Protein AF-A0A810N299-F1 (afdb_monomer)

InterPro domains:
  IPR002514 Transposase IS3/IS911family [PF01527] (2-40)
  IPR009057 Homedomain-like superfamily [SSF46689] (2-59)
  IPR036388 Winged helix-like DNA-binding domain superfamily [G3DSA:1.10.10.10] (1-23)

Foldseek 3Di:
DPPVVVVVVVQQVCQLVVVDDPDHHPVVVVVVVVVVVVVVVVVVVVVVVVVVVVVVVVVPCPPPPDD

Structure (mmCIF, N/CA/C/O backbone):
data_AF-A0A810N299-F1
#
_entry.id   AF-A0A810N299-F1
#
loop_
_atom_site.group_PDB
_atom_site.id
_atom_site.type_symbol
_atom_site.label_atom_id
_atom_site.label_alt_id
_atom_site.label_comp_id
_atom_site.label_asym_id
_atom_site.label_entity_id
_atom_site.label_seq_id
_atom_site.pdbx_PDB_ins_code
_atom_site.Cartn_x
_atom_site.Cartn_y
_atom_site.Cartn_z
_atom_site.occupancy
_atom_site.B_iso_or_equiv
_atom_site.auth_seq_id
_atom_site.auth_comp_id
_atom_site.auth_asym_id
_atom_site.auth_atom_id
_atom_site.pdbx_PDB_model_num
ATOM 1 N N . MET A 1 1 ? 0.986 -10.321 -34.735 1.00 66.31 1 MET A N 1
ATOM 2 C CA . MET A 1 1 ? 1.246 -9.369 -33.631 1.00 66.31 1 MET A CA 1
ATOM 3 C C . MET A 1 1 ? 0.649 -8.019 -33.986 1.00 66.31 1 MET A C 1
ATOM 5 O O . MET A 1 1 ? 0.803 -7.602 -35.126 1.00 66.31 1 MET A O 1
ATOM 9 N N . HIS A 1 2 ? -0.018 -7.350 -33.042 1.00 88.44 2 HIS A N 1
ATOM 10 C CA . HIS A 1 2 ? -0.555 -6.004 -33.256 1.00 88.44 2 HIS A CA 1
ATOM 11 C C . HIS A 1 2 ? 0.586 -4.973 -33.117 1.00 88.44 2 HIS A C 1
ATOM 13 O O . HIS A 1 2 ? 1.248 -4.980 -32.077 1.00 88.44 2 HIS A O 1
ATOM 19 N N . PRO A 1 3 ? 0.844 -4.092 -34.105 1.00 91.88 3 PRO A N 1
ATOM 20 C CA . PRO A 1 3 ? 1.952 -3.124 -34.061 1.00 91.88 3 PRO A CA 1
ATOM 21 C C . PRO A 1 3 ? 1.973 -2.248 -32.801 1.00 91.88 3 PRO A C 1
ATOM 23 O O . PRO A 1 3 ? 3.025 -1.823 -32.331 1.00 91.88 3 PRO A O 1
ATOM 26 N N . GLU A 1 4 ? 0.801 -1.999 -32.226 1.00 94.50 4 GLU A N 1
ATOM 27 C CA . GLU A 1 4 ? 0.650 -1.218 -31.001 1.00 94.50 4 GLU A CA 1
ATOM 28 C C . GLU A 1 4 ? 1.121 -1.954 -29.742 1.00 94.50 4 GLU A C 1
ATOM 30 O O . GLU A 1 4 ? 1.690 -1.329 -28.850 1.00 94.50 4 GLU A O 1
ATOM 35 N N . ALA A 1 5 ? 0.961 -3.280 -29.686 1.00 94.75 5 ALA A N 1
ATOM 36 C CA . ALA A 1 5 ? 1.452 -4.078 -28.565 1.00 94.75 5 ALA A CA 1
ATOM 37 C C . ALA A 1 5 ? 2.983 -4.003 -28.480 1.00 94.75 5 ALA A C 1
ATOM 39 O O . ALA A 1 5 ? 3.530 -3.748 -27.410 1.00 94.75 5 ALA A O 1
ATOM 40 N N . LEU A 1 6 ? 3.661 -4.111 -29.630 1.00 95.81 6 LEU A N 1
ATOM 41 C CA . LEU A 1 6 ? 5.115 -3.971 -29.709 1.00 95.81 6 LEU A CA 1
ATOM 42 C C . LEU A 1 6 ? 5.576 -2.569 -29.284 1.00 95.81 6 LEU A C 1
ATOM 44 O O . LEU A 1 6 ? 6.516 -2.443 -28.506 1.00 95.81 6 LEU A O 1
ATOM 48 N N . ARG A 1 7 ? 4.890 -1.510 -29.738 1.00 95.69 7 ARG A N 1
ATOM 49 C CA . ARG A 1 7 ? 5.194 -0.132 -29.310 1.00 95.69 7 ARG A CA 1
ATOM 50 C C . ARG A 1 7 ? 5.052 0.039 -27.802 1.00 95.69 7 ARG A C 1
ATOM 52 O O . ARG A 1 7 ? 5.895 0.681 -27.187 1.00 95.69 7 ARG A O 1
ATOM 59 N N . ASN A 1 8 ? 4.006 -0.524 -27.205 1.00 95.75 8 ASN A N 1
ATOM 60 C CA . ASN A 1 8 ? 3.799 -0.437 -25.763 1.00 95.75 8 ASN A CA 1
ATOM 61 C C . ASN A 1 8 ? 4.888 -1.174 -24.978 1.00 95.75 8 ASN A C 1
ATOM 63 O O . ASN A 1 8 ? 5.329 -0.648 -23.959 1.00 95.75 8 ASN A O 1
ATOM 67 N N . TRP A 1 9 ? 5.355 -2.327 -25.464 1.00 96.06 9 TRP A N 1
ATOM 68 C CA . TRP A 1 9 ? 6.476 -3.049 -24.856 1.00 96.06 9 TRP A CA 1
ATOM 69 C C . TRP A 1 9 ? 7.787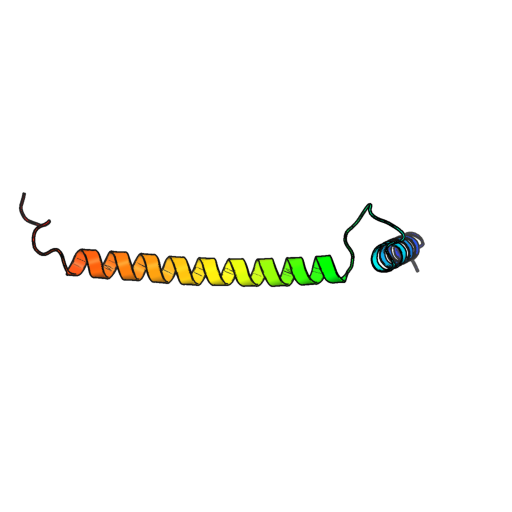 -2.279 -24.945 1.00 96.06 9 TRP A C 1
ATOM 71 O O . TRP A 1 9 ? 8.476 -2.170 -23.939 1.00 96.06 9 TRP A O 1
ATOM 81 N N . ILE A 1 10 ? 8.095 -1.681 -26.100 1.00 96.81 10 ILE A N 1
ATOM 82 C CA . ILE A 1 10 ? 9.291 -0.839 -26.255 1.00 96.81 10 ILE A CA 1
ATOM 83 C C . ILE A 1 10 ? 9.243 0.330 -25.269 1.00 96.81 10 ILE A C 1
ATOM 85 O O . ILE A 1 10 ? 10.187 0.540 -24.520 1.00 96.81 10 ILE A O 1
ATOM 89 N N . ARG A 1 11 ? 8.112 1.040 -25.193 1.00 97.19 11 ARG A N 1
ATOM 90 C CA . ARG A 1 11 ? 7.954 2.154 -24.246 1.00 97.19 11 ARG A CA 1
ATOM 91 C C . ARG A 1 11 ? 8.084 1.714 -22.791 1.00 97.19 11 ARG A C 1
ATOM 93 O O . ARG A 1 11 ? 8.582 2.481 -21.979 1.00 97.19 11 ARG A O 1
ATOM 100 N N . GLN A 1 12 ? 7.597 0.523 -22.441 1.00 97.88 12 GLN A N 1
ATOM 101 C CA . GLN A 1 12 ? 7.768 0.002 -21.086 1.00 97.88 12 GLN A CA 1
ATOM 102 C C . GLN A 1 12 ? 9.231 -0.345 -20.806 1.00 97.88 12 GLN A C 1
ATOM 104 O O . GLN A 1 12 ? 9.733 0.030 -19.758 1.00 97.88 12 GLN A O 1
ATOM 109 N N . ALA A 1 13 ? 9.928 -0.971 -21.757 1.00 97.94 13 ALA A N 1
ATOM 110 C CA . ALA A 1 13 ? 11.348 -1.279 -21.627 1.00 97.94 13 ALA A CA 1
ATOM 111 C C . ALA A 1 13 ? 12.208 -0.010 -21.486 1.00 97.94 13 ALA A C 1
ATOM 113 O O . ALA A 1 13 ? 13.079 0.032 -20.627 1.00 97.94 13 ALA A O 1
ATOM 114 N N . GLU A 1 14 ? 11.924 1.044 -22.260 1.00 98.25 14 GLU A N 1
ATOM 115 C CA . GLU A 1 14 ? 12.574 2.358 -22.114 1.00 98.25 14 GLU A CA 1
ATOM 116 C C . GLU A 1 14 ? 12.322 2.961 -20.721 1.00 98.25 14 GLU A C 1
ATOM 118 O O . GLU A 1 14 ? 13.216 3.562 -20.131 1.00 98.25 14 GLU A O 1
ATOM 123 N N . ALA A 1 15 ? 11.114 2.798 -20.168 1.00 98.19 15 ALA A N 1
ATOM 124 C CA . ALA A 1 15 ? 10.807 3.279 -18.823 1.00 98.19 15 ALA A CA 1
ATOM 125 C C . ALA A 1 15 ? 11.549 2.477 -17.748 1.00 98.19 15 ALA A C 1
ATOM 127 O O . ALA A 1 15 ? 12.155 3.062 -16.855 1.00 98.19 15 ALA A O 1
ATOM 128 N N . ASP A 1 16 ? 11.563 1.150 -17.876 1.00 97.88 16 ASP A N 1
ATOM 129 C CA . ASP A 1 16 ? 12.266 0.241 -16.970 1.00 97.88 16 ASP A CA 1
ATOM 130 C C . ASP A 1 16 ? 13.793 0.453 -17.016 1.00 97.88 16 ASP A C 1
ATOM 132 O O . ASP A 1 16 ? 14.465 0.295 -16.001 1.00 97.88 16 ASP A O 1
ATOM 136 N N . ALA A 1 17 ? 14.336 0.881 -18.162 1.00 97.75 17 ALA A N 1
ATOM 137 C CA . ALA A 1 17 ? 15.738 1.272 -18.329 1.00 97.75 17 ALA A CA 1
ATOM 138 C C . ALA A 1 17 ? 16.054 2.703 -17.841 1.00 97.75 17 ALA A C 1
ATOM 140 O O . ALA A 1 17 ? 17.216 3.106 -17.827 1.00 97.75 17 ALA A O 1
ATOM 141 N N . GLY A 1 18 ? 15.043 3.486 -17.449 1.00 96.88 18 GLY A N 1
ATOM 142 C CA . GLY A 1 18 ? 15.210 4.882 -17.036 1.00 96.88 18 GLY A CA 1
ATOM 143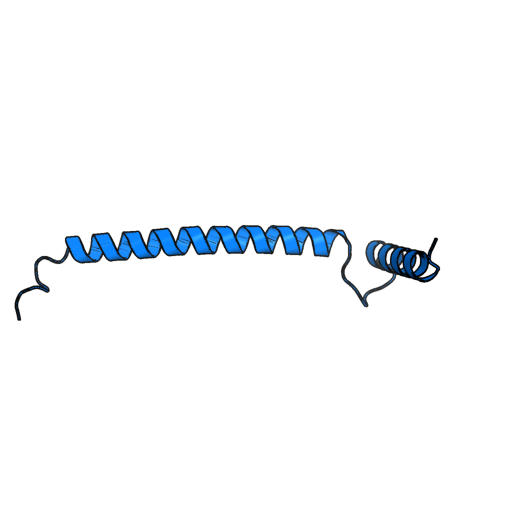 C C . GLY A 1 18 ? 15.427 5.867 -18.190 1.00 96.88 18 GLY A C 1
ATOM 144 O O . GLY A 1 18 ? 15.771 7.020 -17.948 1.00 96.88 18 GLY A O 1
ATOM 145 N N . GLU A 1 19 ? 15.202 5.448 -19.433 1.00 97.94 19 GLU A N 1
ATOM 146 C CA . GLU A 1 19 ? 15.309 6.281 -20.640 1.00 97.94 19 GLU A CA 1
ATOM 147 C C . GLU A 1 19 ? 14.018 7.069 -20.917 1.00 97.94 19 GLU A C 1
ATOM 149 O O . GLU A 1 19 ? 13.995 8.009 -21.716 1.00 97.94 19 GLU A O 1
ATOM 154 N N . ARG A 1 20 ? 12.921 6.696 -20.248 1.00 95.69 20 ARG A N 1
ATOM 155 C CA . ARG A 1 20 ? 11.599 7.309 -20.384 1.00 95.69 20 ARG A CA 1
ATOM 156 C C . ARG A 1 20 ? 10.952 7.518 -19.014 1.00 95.69 20 ARG A C 1
ATOM 158 O O . ARG A 1 20 ? 10.912 6.614 -18.190 1.00 95.69 20 ARG A O 1
ATOM 165 N N . HIS A 1 21 ? 10.383 8.704 -18.793 1.00 95.06 21 HIS A N 1
ATOM 166 C CA . HIS A 1 21 ? 9.792 9.103 -17.502 1.00 95.06 21 HIS A CA 1
ATOM 167 C C . HIS A 1 21 ? 8.296 9.456 -17.578 1.00 95.06 21 HIS A C 1
ATOM 169 O O . HIS A 1 21 ? 7.716 9.925 -16.603 1.00 95.06 21 HIS A O 1
ATOM 175 N N . ASP A 1 22 ? 7.652 9.249 -18.731 1.00 96.00 22 ASP A N 1
ATOM 176 C CA . ASP A 1 22 ? 6.218 9.522 -18.938 1.00 96.00 22 ASP A CA 1
ATOM 177 C C . ASP A 1 22 ? 5.295 8.425 -18.362 1.00 96.00 22 ASP A C 1
ATOM 179 O O . ASP A 1 22 ? 4.069 8.514 -18.467 1.00 96.00 22 ASP A O 1
ATOM 183 N N . ARG A 1 23 ? 5.874 7.378 -17.762 1.00 96.81 23 ARG A N 1
ATOM 184 C CA . ARG A 1 23 ? 5.179 6.236 -17.163 1.00 96.81 23 ARG A CA 1
ATOM 185 C C . ARG A 1 23 ? 6.017 5.608 -16.044 1.00 96.81 23 ARG A C 1
ATOM 187 O O . ARG A 1 23 ? 7.237 5.755 -16.058 1.00 96.81 23 ARG A O 1
ATOM 194 N N . PRO A 1 24 ? 5.383 4.905 -15.092 1.00 97.12 24 PRO A N 1
ATOM 195 C CA . PRO A 1 24 ? 6.105 4.171 -14.061 1.00 97.12 24 PRO A CA 1
ATOM 196 C C . PRO A 1 24 ? 6.844 2.961 -14.642 1.00 97.12 24 PRO A C 1
ATOM 198 O O . PRO A 1 24 ? 6.4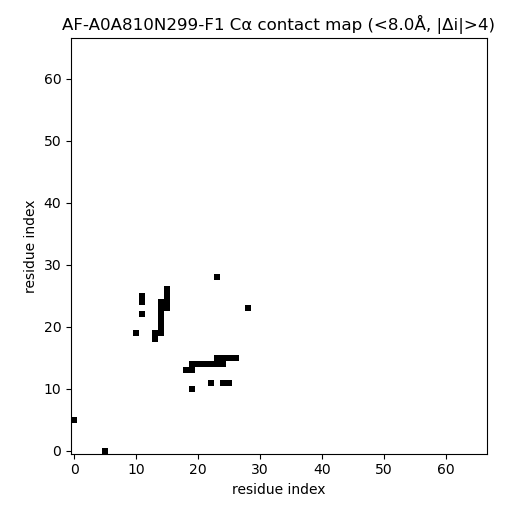33 2.390 -15.660 1.00 97.12 24 PRO A O 1
ATOM 201 N N . THR A 1 25 ? 7.896 2.541 -13.943 1.00 98.31 25 THR A N 1
ATOM 202 C CA . THR A 1 25 ? 8.539 1.252 -14.204 1.00 98.31 25 THR A CA 1
ATOM 203 C C . THR A 1 25 ? 7.625 0.102 -13.786 1.00 98.31 25 THR A C 1
ATOM 205 O O . THR A 1 25 ? 6.714 0.267 -12.966 1.00 98.31 25 THR A O 1
ATOM 208 N N . SER A 1 26 ? 7.883 -1.084 -14.324 1.00 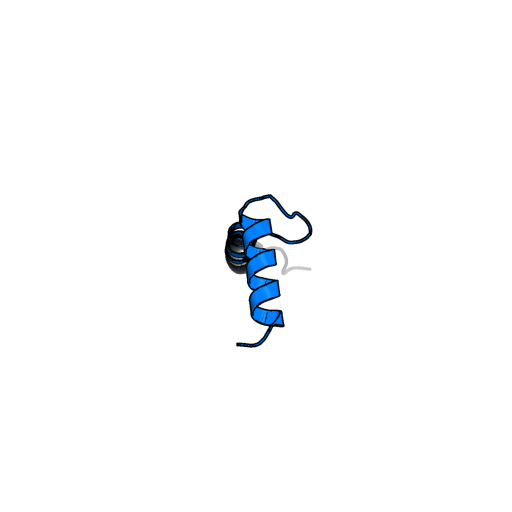97.69 26 SER A N 1
ATOM 209 C CA . SER A 1 26 ? 7.189 -2.317 -13.955 1.00 97.69 26 SER A CA 1
ATOM 210 C C . SER A 1 26 ? 7.304 -2.589 -12.445 1.00 97.69 26 SER A C 1
ATOM 212 O O . SER A 1 26 ? 6.304 -2.903 -11.801 1.00 97.69 26 SER A O 1
ATOM 214 N N . GLU A 1 27 ? 8.485 -2.353 -11.862 1.00 98.12 27 GLU A N 1
ATOM 215 C CA . GLU A 1 27 ? 8.741 -2.475 -10.418 1.00 98.12 27 GLU A CA 1
ATOM 216 C C . GLU A 1 27 ? 7.891 -1.495 -9.596 1.00 98.12 27 GLU A C 1
ATOM 218 O O . GLU A 1 27 ? 7.243 -1.888 -8.628 1.00 98.12 27 GLU A O 1
ATOM 223 N N . MET A 1 28 ? 7.815 -0.223 -10.008 1.00 98.19 28 MET A N 1
ATOM 224 C CA . MET A 1 28 ? 6.978 0.771 -9.327 1.00 98.19 28 MET A CA 1
ATOM 225 C C . MET A 1 28 ? 5.496 0.380 -9.342 1.00 98.19 28 MET A C 1
ATOM 227 O O . MET A 1 28 ? 4.781 0.628 -8.369 1.00 98.19 28 MET A O 1
ATOM 231 N N . VAL A 1 29 ? 5.013 -0.204 -10.443 1.00 98.12 29 VAL A N 1
ATOM 232 C CA . VAL A 1 29 ? 3.624 -0.673 -10.557 1.00 98.12 29 VAL A CA 1
ATOM 233 C C . VAL A 1 29 ? 3.364 -1.846 -9.613 1.00 98.12 29 VAL A C 1
ATOM 235 O O . VAL A 1 29 ? 2.331 -1.864 -8.938 1.00 98.12 29 VAL A O 1
ATOM 238 N N . GLU A 1 30 ? 4.288 -2.804 -9.547 1.00 98.38 30 GLU A N 1
ATOM 239 C CA . GLU A 1 30 ? 4.193 -3.959 -8.653 1.00 98.38 30 GLU A CA 1
ATOM 240 C C . GLU A 1 30 ? 4.214 -3.536 -7.180 1.00 98.38 30 GLU A C 1
ATOM 242 O O . GLU A 1 30 ? 3.326 -3.918 -6.413 1.00 98.38 30 GLU A O 1
ATOM 247 N N . GLU A 1 31 ? 5.136 -2.651 -6.806 1.00 98.31 31 GLU A N 1
ATOM 248 C CA . GLU A 1 31 ? 5.216 -2.115 -5.449 1.00 98.31 31 GLU A CA 1
ATOM 249 C C . GLU A 1 31 ? 3.957 -1.320 -5.086 1.00 98.31 31 GLU A C 1
ATOM 251 O O . GLU A 1 31 ? 3.396 -1.482 -4.002 1.00 98.31 31 GLU A O 1
ATOM 256 N N . ASN A 1 32 ? 3.426 -0.509 -6.009 1.00 98.56 32 ASN A N 1
ATOM 257 C CA . ASN A 1 32 ? 2.182 0.216 -5.755 1.00 98.56 32 ASN A CA 1
ATOM 258 C C .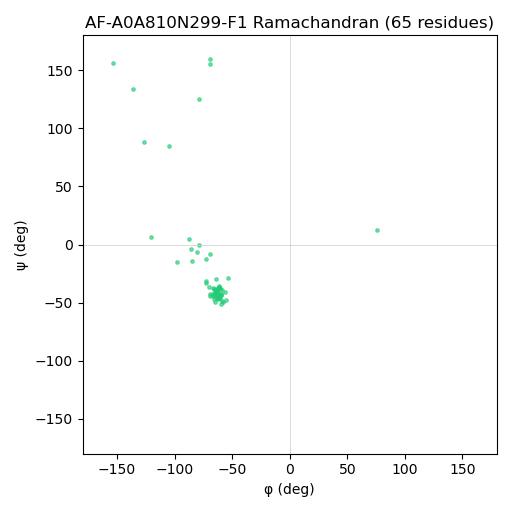 ASN A 1 32 ? 1.005 -0.733 -5.504 1.00 98.56 32 ASN A C 1
ATOM 260 O O . ASN A 1 32 ? 0.155 -0.449 -4.658 1.00 98.56 32 ASN A O 1
ATOM 264 N N . ARG A 1 33 ? 0.950 -1.863 -6.217 1.00 98.50 33 ARG A N 1
ATOM 265 C CA . ARG A 1 33 ? -0.059 -2.900 -5.986 1.00 98.50 33 ARG A CA 1
ATOM 266 C C . ARG A 1 33 ? 0.110 -3.530 -4.604 1.00 98.50 33 ARG A C 1
ATOM 268 O O . ARG A 1 33 ? -0.863 -3.564 -3.854 1.00 98.50 33 ARG A O 1
ATOM 275 N N . ARG A 1 34 ? 1.330 -3.939 -4.245 1.00 98.69 34 ARG A N 1
ATOM 276 C CA . ARG A 1 34 ? 1.648 -4.513 -2.927 1.00 98.69 34 ARG A CA 1
ATOM 277 C C . ARG A 1 34 ? 1.233 -3.574 -1.794 1.00 98.69 34 ARG A C 1
ATOM 279 O O . ARG A 1 34 ? 0.542 -3.987 -0.866 1.00 98.69 34 ARG A O 1
ATOM 286 N N . LEU A 1 35 ? 1.585 -2.295 -1.908 1.00 98.75 35 LEU A N 1
ATOM 287 C CA . LEU A 1 35 ? 1.241 -1.275 -0.918 1.00 98.75 35 LEU A CA 1
ATOM 288 C C . LEU A 1 35 ? -0.270 -1.047 -0.811 1.00 98.75 35 LEU A C 1
ATOM 290 O O . LEU A 1 35 ? -0.782 -0.847 0.288 1.00 98.75 35 LEU A O 1
ATOM 294 N N . ARG A 1 36 ? -1.013 -1.081 -1.924 1.00 98.69 36 ARG A N 1
ATOM 295 C CA . ARG A 1 36 ? -2.482 -0.971 -1.888 1.00 98.69 36 ARG A CA 1
ATOM 296 C C . ARG A 1 36 ? -3.117 -2.133 -1.132 1.00 98.69 36 ARG A C 1
ATOM 298 O O . ARG A 1 36 ? -4.034 -1.897 -0.344 1.00 98.69 36 ARG A O 1
ATOM 305 N N . ASP A 1 37 ? -2.622 -3.347 -1.349 1.00 98.69 37 ASP A N 1
ATOM 306 C CA . ASP A 1 37 ? -3.115 -4.544 -0.667 1.00 98.69 37 ASP A CA 1
ATOM 307 C C . ASP A 1 37 ? -2.798 -4.489 0.839 1.00 98.69 37 ASP A C 1
ATOM 309 O O . ASP A 1 37 ? -3.679 -4.731 1.669 1.00 98.69 37 ASP A O 1
ATOM 313 N N . GLU A 1 38 ? -1.583 -4.063 1.201 1.00 98.56 38 GLU A N 1
ATOM 314 C CA . GLU A 1 38 ? -1.155 -3.874 2.592 1.00 98.56 38 GLU A CA 1
ATOM 315 C C . GLU A 1 38 ? -1.992 -2.801 3.308 1.00 98.56 38 GLU A C 1
ATOM 317 O O . GLU A 1 38 ? -2.528 -3.036 4.392 1.00 98.56 38 GLU A O 1
ATOM 322 N N . VAL A 1 39 ? -2.202 -1.642 2.678 1.00 98.75 39 VAL A N 1
ATOM 323 C CA . VAL A 1 39 ? -3.048 -0.572 3.231 1.00 98.75 39 VAL A CA 1
ATOM 324 C C . VAL A 1 39 ? -4.494 -1.035 3.405 1.00 98.75 39 VAL A C 1
ATOM 326 O O . VAL A 1 39 ? -5.145 -0.656 4.383 1.00 98.75 39 VAL A O 1
ATOM 329 N N . ALA A 1 40 ? -5.019 -1.845 2.484 1.00 98.69 40 ALA A N 1
ATOM 330 C CA . ALA A 1 40 ? -6.365 -2.391 2.607 1.00 98.69 40 ALA A CA 1
ATOM 331 C C . ALA A 1 40 ? -6.485 -3.332 3.816 1.00 98.69 40 ALA A C 1
ATOM 333 O O . ALA A 1 40 ? -7.470 -3.245 4.552 1.00 98.69 40 ALA A O 1
ATOM 334 N N . GLU A 1 41 ? -5.486 -4.182 4.053 1.00 98.69 41 GLU A N 1
ATOM 335 C CA . GLU A 1 41 ? -5.449 -5.064 5.223 1.00 98.69 41 GLU A CA 1
ATOM 336 C C . GLU A 1 41 ? -5.315 -4.279 6.529 1.00 98.69 41 GLU A C 1
ATOM 338 O O . GLU A 1 41 ? -6.108 -4.470 7.450 1.00 98.69 41 GLU A O 1
ATOM 343 N N . LEU A 1 42 ? -4.396 -3.314 6.586 1.00 98.81 42 LEU A N 1
ATOM 344 C CA . LEU A 1 42 ? -4.217 -2.464 7.764 1.00 98.81 42 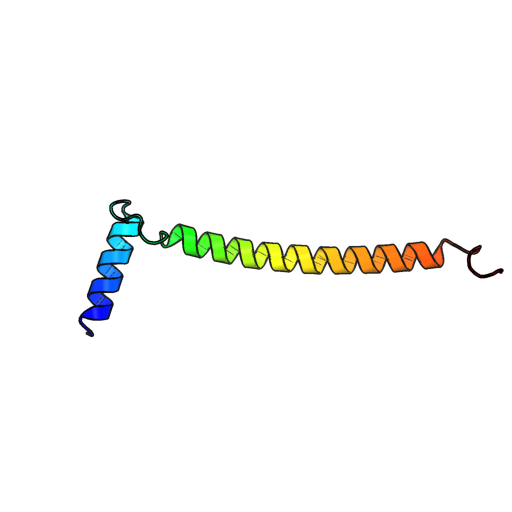LEU A CA 1
ATOM 345 C C . LEU A 1 42 ? -5.495 -1.701 8.119 1.00 98.81 42 LEU A C 1
ATOM 347 O O . LEU A 1 42 ? -5.842 -1.581 9.294 1.00 98.81 42 LEU A O 1
ATOM 351 N N . ARG A 1 43 ? -6.231 -1.209 7.116 1.00 98.69 43 ARG A N 1
ATOM 352 C CA . ARG A 1 43 ? -7.531 -0.563 7.335 1.00 98.69 43 ARG A CA 1
ATOM 353 C C . ARG A 1 43 ? -8.554 -1.541 7.904 1.00 98.69 43 ARG A C 1
ATOM 355 O O . ARG A 1 43 ? -9.213 -1.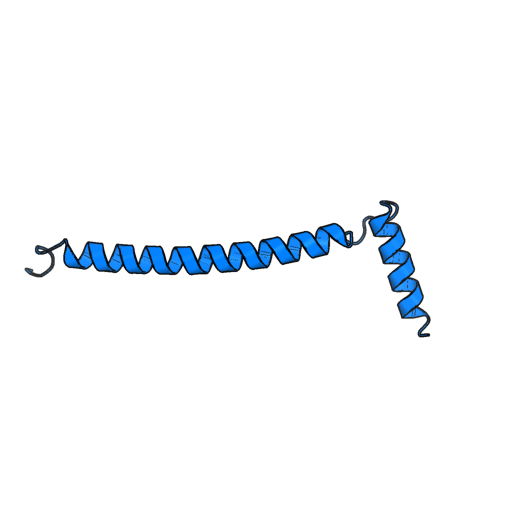188 8.875 1.00 98.69 43 ARG A O 1
ATOM 362 N N . ARG A 1 44 ? -8.657 -2.762 7.364 1.00 98.69 44 ARG A N 1
ATOM 363 C CA . ARG A 1 44 ? -9.552 -3.802 7.909 1.00 98.69 44 ARG A CA 1
ATOM 364 C C . ARG A 1 44 ? -9.231 -4.112 9.370 1.00 98.69 44 ARG A C 1
ATOM 366 O O . ARG A 1 44 ? -10.131 -4.080 10.205 1.00 98.69 44 ARG A O 1
ATOM 373 N N . ALA A 1 45 ? -7.959 -4.350 9.683 1.00 98.50 45 ALA A N 1
ATOM 374 C CA . ALA A 1 45 ? -7.513 -4.628 11.044 1.00 98.50 45 ALA A CA 1
ATOM 375 C C . ALA A 1 45 ? -7.828 -3.464 11.997 1.00 98.50 45 ALA A C 1
ATOM 377 O O . ALA A 1 45 ? -8.340 -3.674 13.096 1.00 98.50 45 ALA A O 1
ATOM 378 N N . ASN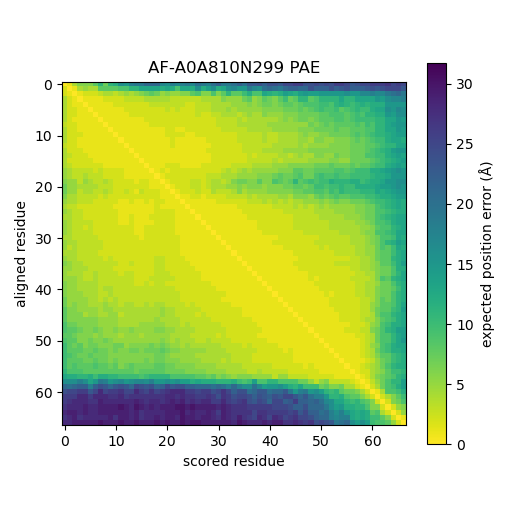 A 1 46 ? -7.583 -2.225 11.564 1.00 98.62 46 ASN A N 1
ATOM 379 C CA . ASN A 1 46 ? -7.858 -1.040 12.372 1.00 98.62 46 ASN A CA 1
ATOM 380 C C . ASN A 1 46 ? -9.358 -0.883 12.670 1.00 98.62 46 ASN A C 1
ATOM 382 O O . ASN A 1 46 ? -9.728 -0.603 13.807 1.00 98.62 46 ASN A O 1
ATOM 386 N N . GLU A 1 47 ? -10.236 -1.141 11.699 1.00 98.56 47 GLU A N 1
ATOM 387 C CA . GLU A 1 47 ? -11.684 -1.104 11.939 1.00 98.56 47 GLU A CA 1
ATOM 388 C C . GLU A 1 47 ? -12.141 -2.162 12.954 1.00 98.56 47 GLU A C 1
ATOM 390 O O . GLU A 1 47 ? -12.943 -1.856 13.838 1.00 98.56 47 GLU A O 1
ATOM 395 N N . ILE A 1 48 ? -11.574 -3.372 12.912 1.00 98.25 48 ILE A N 1
ATOM 396 C CA . ILE A 1 48 ? -11.842 -4.410 13.922 1.00 98.25 48 ILE A CA 1
ATOM 397 C C . ILE A 1 48 ? -11.404 -3.937 15.313 1.00 98.25 48 ILE A C 1
ATOM 399 O O . ILE A 1 48 ? -12.158 -4.058 16.279 1.00 98.25 48 ILE A O 1
ATOM 403 N N . LEU A 1 49 ? -10.205 -3.361 15.425 1.00 98.06 49 LEU A N 1
ATOM 404 C CA . LEU A 1 49 ? -9.674 -2.872 16.699 1.00 98.06 49 LEU A CA 1
ATOM 405 C C . LEU A 1 49 ? -10.491 -1.706 17.261 1.00 98.06 49 LEU A C 1
ATOM 407 O O . LEU A 1 49 ? -10.749 -1.664 18.466 1.00 98.06 49 LEU A O 1
ATOM 411 N N . LYS A 1 50 ? -10.939 -0.779 16.409 1.00 97.81 50 LYS A N 1
ATOM 412 C CA . LYS A 1 50 ? -11.840 0.309 16.809 1.00 97.81 50 LYS A CA 1
ATOM 413 C C . LYS A 1 50 ? -13.171 -0.232 17.314 1.00 97.81 50 LYS A C 1
ATOM 415 O O . LYS A 1 50 ? -13.629 0.202 18.368 1.00 97.81 50 LYS A O 1
ATOM 420 N N . ALA A 1 51 ? -13.767 -1.188 16.601 1.00 97.31 51 ALA A N 1
ATOM 421 C CA . ALA A 1 51 ? -15.020 -1.812 17.011 1.00 97.31 51 ALA A CA 1
ATOM 422 C C . ALA A 1 51 ? -14.877 -2.533 18.361 1.00 97.31 51 ALA A C 1
ATOM 424 O O . ALA A 1 51 ? -15.700 -2.332 19.253 1.00 97.31 51 ALA A O 1
ATOM 425 N N . ALA A 1 52 ? -13.800 -3.301 18.547 1.00 96.88 52 ALA A N 1
ATOM 426 C CA . ALA A 1 52 ? -13.497 -3.955 19.817 1.00 96.88 52 ALA A CA 1
ATOM 427 C C . ALA A 1 52 ? -13.308 -2.933 20.950 1.00 96.88 52 ALA A C 1
ATOM 429 O O . ALA A 1 52 ? -13.904 -3.067 22.016 1.00 96.88 52 ALA A O 1
ATOM 430 N N . SER A 1 53 ? -12.538 -1.870 20.703 1.00 96.06 53 SER A N 1
ATOM 431 C CA . SER A 1 53 ? -12.313 -0.794 21.677 1.00 96.06 53 SER A CA 1
ATOM 432 C C . SER A 1 53 ? -13.620 -0.115 22.088 1.00 96.06 53 SER A C 1
ATOM 434 O O . SER A 1 53 ? -13.850 0.107 23.274 1.00 96.06 53 SER A O 1
ATOM 436 N N . ALA A 1 54 ? -14.502 0.172 21.127 1.00 95.19 54 ALA A N 1
ATOM 437 C CA . ALA A 1 54 ? -15.811 0.760 21.393 1.00 95.19 54 ALA A CA 1
ATOM 438 C C . ALA A 1 54 ? -16.712 -0.179 22.211 1.00 95.19 54 ALA A C 1
ATOM 440 O O . ALA A 1 54 ? -17.370 0.274 23.147 1.00 95.19 54 ALA A O 1
ATOM 441 N N . TYR A 1 55 ? -16.711 -1.477 21.893 1.00 93.50 55 TYR A N 1
ATOM 442 C CA . TYR A 1 55 ? -17.451 -2.490 22.646 1.00 93.50 55 TYR A CA 1
ATOM 443 C C . TYR A 1 55 ? -16.999 -2.546 24.111 1.00 93.50 55 TYR A C 1
ATOM 445 O O . TYR A 1 55 ? -17.819 -2.419 25.017 1.00 93.50 55 TYR A O 1
ATOM 453 N N . PHE A 1 56 ? -15.690 -2.658 24.358 1.00 90.81 56 PHE A N 1
ATOM 454 C CA . PHE A 1 56 ? -15.167 -2.729 25.724 1.00 90.81 56 PHE A CA 1
ATOM 455 C C . PHE A 1 56 ? -15.362 -1.427 26.503 1.00 90.81 56 PHE A C 1
ATOM 457 O O . PHE A 1 56 ? -15.683 -1.472 27.687 1.00 90.81 56 PHE A O 1
ATOM 464 N N . ALA A 1 57 ? -15.221 -0.267 25.857 1.00 92.06 57 ALA A N 1
ATOM 465 C CA . ALA A 1 57 ? -15.494 1.015 26.501 1.00 92.06 57 ALA A CA 1
ATOM 466 C C . ALA A 1 57 ? -16.962 1.140 26.947 1.00 92.06 57 ALA A C 1
ATOM 468 O O . ALA A 1 57 ? -17.228 1.707 28.003 1.00 92.06 57 ALA A O 1
ATOM 469 N N . ALA A 1 58 ? -17.906 0.595 26.173 1.00 89.25 58 ALA A N 1
ATOM 470 C CA . ALA A 1 58 ? -19.320 0.583 26.539 1.00 89.25 58 ALA A CA 1
ATOM 471 C C . ALA A 1 58 ? -19.621 -0.355 27.722 1.00 89.25 58 ALA A C 1
ATOM 473 O O . ALA A 1 58 ? -20.453 -0.016 28.559 1.00 89.25 58 ALA A O 1
ATOM 474 N N . GLU A 1 59 ? -18.940 -1.500 27.813 1.00 83.38 59 GLU A N 1
ATOM 475 C CA . GLU A 1 59 ? -19.120 -2.461 28.913 1.00 83.38 59 GLU A CA 1
ATOM 476 C C . GLU A 1 59 ? -18.513 -1.961 30.239 1.00 83.38 59 GLU A C 1
ATOM 478 O O . GLU A 1 59 ? -19.017 -2.260 31.319 1.00 83.38 59 GLU A O 1
ATOM 483 N N . LEU A 1 60 ? -17.436 -1.170 30.167 1.00 75.19 60 LEU A N 1
ATOM 484 C CA . LEU A 1 60 ? -16.708 -0.661 31.335 1.00 75.19 60 LEU A CA 1
ATOM 485 C C . LEU A 1 60 ? -17.276 0.643 31.925 1.00 75.19 60 LEU A C 1
ATOM 487 O O . LEU A 1 60 ? -16.786 1.080 32.966 1.00 75.19 60 LEU A O 1
ATOM 491 N N . ASP A 1 61 ? -18.298 1.255 31.315 1.00 67.12 61 ASP A N 1
ATOM 492 C CA . ASP A 1 61 ? -18.994 2.438 31.849 1.00 67.12 61 ASP A CA 1
ATOM 493 C C . ASP A 1 61 ? -20.377 2.068 32.437 1.00 67.12 61 ASP A C 1
ATOM 495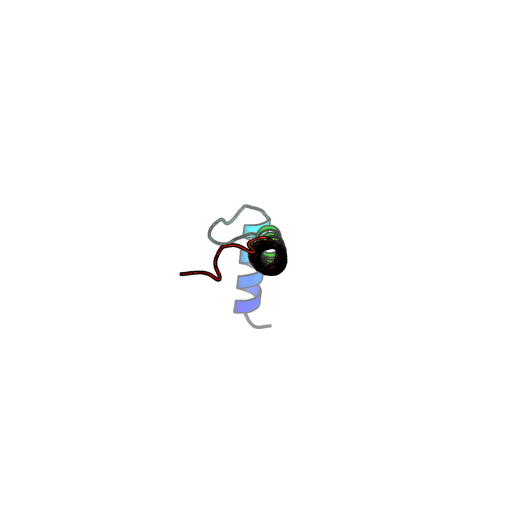 O O . ASP A 1 61 ? -21.409 2.215 31.773 1.00 67.12 61 ASP A O 1
ATOM 499 N N . PRO A 1 62 ? -20.451 1.623 33.710 1.00 61.03 62 PRO A N 1
ATOM 500 C CA . PRO A 1 62 ? -21.722 1.345 34.381 1.00 61.03 62 PRO A CA 1
ATOM 501 C C . PRO A 1 62 ? -22.544 2.614 34.683 1.00 61.03 62 PRO A C 1
ATOM 503 O O . PRO A 1 62 ? -23.694 2.515 35.117 1.00 61.03 62 PRO A O 1
ATOM 506 N N . THR A 1 63 ? -21.988 3.812 34.470 1.00 59.00 63 THR A N 1
ATOM 507 C CA . THR A 1 63 ? -22.565 5.092 34.908 1.00 59.00 63 THR A CA 1
ATOM 508 C C . THR A 1 63 ? -23.349 5.849 33.837 1.00 59.00 63 THR A C 1
ATOM 510 O O . THR A 1 63 ? -24.174 6.690 34.190 1.00 59.00 63 THR A O 1
ATOM 513 N N . ARG A 1 64 ? -23.225 5.517 32.546 1.00 57.25 64 ARG A N 1
ATOM 514 C CA . ARG A 1 64 ? -23.983 6.203 31.476 1.00 57.25 64 ARG A CA 1
ATOM 515 C C . ARG A 1 64 ? -25.480 5.865 31.418 1.00 57.25 64 ARG A C 1
ATOM 517 O O . ARG A 1 64 ? -26.236 6.541 30.727 1.00 57.25 64 ARG A O 1
ATOM 524 N N . ARG A 1 65 ? -25.938 4.829 32.133 1.00 58.97 65 ARG A N 1
ATOM 525 C CA . ARG A 1 65 ? -27.338 4.349 32.100 1.00 58.97 65 ARG A CA 1
ATOM 526 C C . ARG A 1 65 ? -28.295 5.029 33.092 1.00 58.97 65 ARG A C 1
ATOM 528 O O . ARG A 1 65 ? -29.442 4.599 33.191 1.00 58.97 65 ARG A O 1
ATOM 535 N N . ARG A 1 66 ? -27.858 6.050 33.838 1.00 54.53 66 ARG A N 1
ATOM 536 C CA . ARG A 1 66 ? -28.710 6.782 34.792 1.00 54.53 66 ARG A CA 1
ATOM 537 C C . ARG A 1 66 ? -28.677 8.290 34.528 1.00 54.53 66 ARG A C 1
ATOM 539 O O . ARG A 1 66 ? -27.892 9.004 35.140 1.00 54.53 66 ARG A O 1
ATOM 546 N N . SER A 1 67 ? -29.563 8.755 33.653 1.00 51.19 67 SER A N 1
ATOM 547 C CA . SER A 1 67 ? -30.073 10.134 33.616 1.00 51.19 67 SER A CA 1
ATOM 548 C C . SER A 1 67 ? -31.473 10.123 33.029 1.00 51.19 67 SER A C 1
ATOM 550 O O . SER A 1 67 ? -31.597 9.524 31.935 1.00 51.19 67 SER A O 1
#

pLDDT: mean 91.87, std 12.65, range [51.19, 98.81]

Solvent-accessible surface area (backbone atoms only — not comparable to full-atom values): 3966 Å² total; per-residue (Å²): 134,62,74,65,60,56,52,52,50,51,54,47,51,36,17,59,70,68,78,36,82,94,53,77,29,68,66,57,52,52,50,52,51,52,50,52,54,50,53,52,51,53,50,53,53,48,53,53,51,51,52,52,51,52,53,53,56,58,72,72,47,84,67,80,84,74,129

Secondary structure (DSSP, 8-state):
--HHHHHHHHHHHHHHTTS--SS--HHHHHHHHHHHHHHHHHHHHHHHHHHHHHHHHHHT-TTTT--

Sequence (67 aa):
MHPEALRNWIRQAEADAGERHDRPTSEMVEENRRLRDEVAELRRANEILKAASAYFAAELDPTRRRS

Radius of gyration: 24.65 Å; Cα contacts (8 Å, |Δi|>4): 18; chains: 1; bounding box: 46×20×69 Å

Mean predicted aligned error: 6.74 Å

Organism: NCBI:txid338584